Protein AF-A0A0F8Z5E2-F1 (afdb_monomer_lite)

Structure (mmCIF, N/CA/C/O backbone):
data_AF-A0A0F8Z5E2-F1
#
_entry.id   AF-A0A0F8Z5E2-F1
#
loop_
_atom_site.group_PDB
_atom_site.id
_atom_site.type_symbol
_atom_site.label_atom_id
_atom_site.label_alt_id
_atom_site.label_comp_id
_atom_site.label_asym_id
_atom_site.label_entity_id
_atom_site.label_seq_id
_atom_site.pdbx_PDB_ins_code
_atom_site.Cartn_x
_atom_site.Cartn_y
_atom_site.Cartn_z
_atom_site.occupancy
_atom_site.B_iso_or_equiv
_atom_site.auth_seq_id
_atom_site.auth_comp_id
_atom_site.auth_asym_id
_atom_site.auth_atom_id
_atom_site.pdbx_PDB_model_num
ATOM 1 N N . MET A 1 1 ? -19.586 -9.707 17.986 1.00 40.72 1 MET A N 1
ATOM 2 C CA . MET A 1 1 ? -18.462 -8.756 17.836 1.00 40.72 1 MET A CA 1
ATOM 3 C C . MET A 1 1 ? -18.334 -8.434 16.361 1.00 40.72 1 MET A C 1
ATOM 5 O O . MET A 1 1 ? -18.101 -9.342 15.578 1.00 40.72 1 MET A O 1
ATOM 9 N N . THR A 1 2 ? -18.582 -7.191 15.964 1.00 57.44 2 THR A N 1
ATOM 10 C CA . THR A 1 2 ? -18.528 -6.770 14.559 1.00 57.44 2 THR A CA 1
ATOM 11 C C . THR A 1 2 ? -17.072 -6.802 14.100 1.00 57.44 2 THR A C 1
ATOM 13 O O . THR A 1 2 ? -16.249 -6.037 14.606 1.00 57.44 2 THR A O 1
ATOM 16 N N . HIS A 1 3 ? -16.718 -7.723 13.204 1.00 64.62 3 HIS A N 1
ATOM 17 C CA . HIS A 1 3 ? -15.370 -7.757 12.647 1.00 64.62 3 HIS A CA 1
ATOM 18 C C . HIS A 1 3 ? -15.142 -6.483 11.835 1.00 64.62 3 HIS A C 1
ATOM 20 O O . HIS A 1 3 ? -15.957 -6.120 10.988 1.00 64.62 3 HIS A O 1
ATOM 26 N N . LYS A 1 4 ? -14.042 -5.773 12.116 1.00 78.06 4 LYS A N 1
ATOM 27 C CA . LYS A 1 4 ? -13.648 -4.636 11.284 1.00 78.06 4 LYS A CA 1
ATOM 28 C C . LYS A 1 4 ? -13.381 -5.148 9.859 1.00 78.06 4 LYS A C 1
ATOM 30 O O . LYS A 1 4 ? -12.757 -6.203 9.725 1.00 78.06 4 LYS A O 1
ATOM 35 N N . PRO A 1 5 ? -13.765 -4.394 8.814 1.00 82.38 5 PRO A N 1
ATOM 36 C CA . PRO A 1 5 ? -13.587 -4.803 7.415 1.00 82.38 5 PRO A CA 1
ATOM 37 C C . PRO A 1 5 ? -12.114 -4.851 6.972 1.00 82.38 5 PRO A C 1
ATOM 39 O O . PRO A 1 5 ? -11.809 -5.163 5.826 1.00 82.38 5 PRO A O 1
ATOM 42 N N . PHE A 1 6 ? -11.181 -4.522 7.865 1.00 87.38 6 PHE A N 1
ATOM 43 C CA . PHE A 1 6 ? -9.747 -4.574 7.632 1.00 87.38 6 PHE A CA 1
ATOM 44 C C . PHE A 1 6 ? -8.998 -4.879 8.931 1.00 87.38 6 PHE A C 1
ATOM 46 O O . PHE A 1 6 ? -9.458 -4.585 10.039 1.00 87.38 6 PHE A O 1
ATOM 53 N N . HIS A 1 7 ? -7.804 -5.444 8.789 1.00 90.12 7 HIS A N 1
ATOM 54 C CA . HIS A 1 7 ? -6.861 -5.671 9.873 1.00 90.12 7 HIS A CA 1
ATOM 55 C C . HIS A 1 7 ? -5.732 -4.637 9.819 1.00 90.12 7 HIS A C 1
ATOM 57 O O . HIS A 1 7 ? -5.092 -4.466 8.784 1.00 90.12 7 HIS A O 1
ATOM 63 N N . LEU A 1 8 ? -5.472 -3.958 10.939 1.00 91.62 8 LEU A N 1
ATOM 64 C CA . LEU A 1 8 ? -4.421 -2.949 11.058 1.00 91.62 8 LEU A CA 1
ATOM 65 C C . LEU A 1 8 ? -3.324 -3.434 12.010 1.00 91.62 8 LEU A C 1
ATOM 67 O O . LEU A 1 8 ? -3.620 -3.810 13.145 1.00 91.62 8 LEU A O 1
ATOM 71 N N . TYR A 1 9 ? -2.062 -3.357 11.592 1.00 91.44 9 TYR A N 1
ATOM 72 C CA . TYR A 1 9 ? -0.920 -3.742 12.424 1.00 91.44 9 TYR A CA 1
ATOM 73 C C . TYR A 1 9 ? 0.268 -2.796 12.240 1.00 91.44 9 TYR A C 1
ATOM 75 O O . TYR A 1 9 ? 0.381 -2.080 11.244 1.00 91.44 9 TYR A O 1
ATOM 83 N N . LYS A 1 10 ? 1.154 -2.754 13.238 1.00 92.50 10 LYS A N 1
ATOM 84 C CA . LYS A 1 10 ? 2.343 -1.895 13.221 1.00 92.50 10 LYS A CA 1
ATOM 85 C C . LYS A 1 10 ? 3.512 -2.633 12.590 1.00 92.50 10 LYS A C 1
ATOM 87 O O . LYS A 1 10 ? 3.757 -3.793 12.914 1.00 92.50 10 LYS A O 1
ATOM 92 N N . ARG A 1 11 ? 4.286 -1.928 11.769 1.00 88.75 11 ARG A N 1
ATOM 93 C CA . ARG A 1 11 ? 5.589 -2.391 11.292 1.00 88.75 11 ARG A CA 1
ATOM 94 C C . ARG A 1 11 ? 6.655 -1.367 11.657 1.00 88.75 11 ARG A C 1
ATOM 96 O O . ARG A 1 11 ? 6.490 -0.176 11.382 1.00 88.75 11 ARG A O 1
ATOM 103 N N . SER A 1 12 ? 7.739 -1.821 12.278 1.00 87.12 12 SER A N 1
ATOM 104 C CA . SER A 1 12 ? 8.938 -1.001 12.444 1.00 87.12 12 SER A CA 1
ATOM 105 C C . SER A 1 12 ? 9.566 -0.743 11.074 1.00 87.12 12 SER A C 1
ATOM 107 O O . SER A 1 12 ? 9.520 -1.589 10.180 1.00 87.12 12 SER A O 1
ATOM 109 N N . THR A 1 13 ? 10.111 0.453 10.880 1.00 83.75 13 THR A N 1
ATOM 110 C CA . THR A 1 13 ? 10.893 0.767 9.681 1.00 83.75 13 THR A CA 1
ATOM 111 C C . THR A 1 13 ? 12.387 0.652 9.973 1.00 83.75 13 THR A C 1
ATOM 113 O O . THR A 1 13 ? 12.797 0.556 11.127 1.00 83.75 13 THR A O 1
ATOM 116 N N . THR A 1 14 ? 13.212 0.692 8.928 1.00 81.12 14 THR A N 1
ATOM 117 C CA . THR A 1 14 ? 14.681 0.624 9.025 1.00 81.12 14 THR A CA 1
ATOM 118 C C . THR A 1 14 ? 15.267 1.778 9.850 1.00 81.12 14 THR A C 1
ATOM 120 O O . THR A 1 14 ? 16.348 1.662 10.418 1.00 81.12 14 THR A O 1
ATOM 123 N N . ARG A 1 15 ? 14.550 2.905 9.949 1.00 77.38 15 ARG A N 1
ATOM 124 C CA . ARG A 1 15 ? 14.923 4.045 10.797 1.00 77.38 15 ARG A CA 1
ATOM 125 C C . ARG A 1 15 ? 14.474 3.809 12.242 1.00 77.38 15 ARG A C 1
ATOM 127 O O . ARG A 1 15 ? 13.307 3.500 12.485 1.00 77.38 15 ARG A O 1
ATOM 134 N N . LYS A 1 16 ? 15.385 4.028 13.199 1.00 80.25 16 LYS A N 1
ATOM 135 C CA . LYS A 1 16 ? 15.105 3.920 14.642 1.00 80.25 16 LYS A CA 1
ATOM 136 C C . LYS A 1 16 ? 13.860 4.723 15.034 1.00 80.25 16 LYS A C 1
ATOM 138 O O . LYS A 1 16 ? 13.671 5.852 14.588 1.00 80.25 16 LYS A O 1
ATOM 143 N N . ASN A 1 17 ? 13.038 4.118 15.890 1.00 78.56 17 ASN A N 1
ATOM 144 C CA . ASN A 1 17 ? 11.839 4.700 16.501 1.00 78.56 17 ASN A CA 1
ATOM 145 C C . ASN A 1 17 ? 10.754 5.206 15.529 1.00 78.56 17 ASN A C 1
ATOM 147 O O . ASN A 1 17 ? 9.848 5.933 15.929 1.00 78.56 17 ASN A O 1
ATOM 151 N N . LYS A 1 18 ? 10.814 4.820 14.250 1.00 84.38 18 LYS A N 1
ATOM 152 C CA . LYS A 1 18 ? 9.768 5.134 13.281 1.00 84.38 18 LYS A CA 1
ATOM 153 C C . LYS A 1 18 ? 8.984 3.869 12.955 1.00 84.38 18 LYS A C 1
ATOM 155 O O . LYS A 1 18 ? 9.540 2.820 12.630 1.00 84.38 18 LYS A O 1
ATOM 160 N N . PHE A 1 19 ? 7.669 3.977 13.053 1.00 87.25 19 PHE A N 1
ATOM 161 C CA . PHE A 1 19 ? 6.742 2.903 12.742 1.00 87.25 19 PHE A CA 1
ATOM 162 C C . PHE A 1 19 ? 5.715 3.401 11.738 1.00 87.25 19 PHE A C 1
ATOM 164 O O . PHE A 1 19 ? 5.396 4.589 11.680 1.00 87.25 19 PHE A O 1
ATOM 171 N N . ILE A 1 20 ? 5.236 2.470 10.927 1.00 91.50 20 ILE A N 1
ATOM 172 C CA . ILE A 1 20 ? 4.207 2.717 9.929 1.00 91.50 20 ILE A CA 1
ATOM 173 C C . ILE A 1 20 ? 3.109 1.686 10.151 1.00 91.50 20 ILE A C 1
ATOM 175 O O . ILE A 1 20 ? 3.390 0.509 10.403 1.00 91.50 20 ILE A O 1
ATOM 179 N N . TYR A 1 21 ? 1.859 2.128 10.087 1.00 93.00 21 TYR A N 1
ATOM 180 C CA . TYR A 1 21 ? 0.721 1.225 10.109 1.00 93.00 21 TYR A CA 1
ATOM 181 C C . TYR A 1 21 ? 0.529 0.585 8.738 1.00 93.00 21 TYR A C 1
ATOM 183 O O . TYR A 1 21 ? 0.554 1.242 7.699 1.00 93.00 21 TYR A O 1
ATOM 191 N N . TYR A 1 22 ? 0.334 -0.722 8.752 1.00 92.62 22 TYR A N 1
ATOM 192 C CA . TYR A 1 22 ? -0.033 -1.503 7.587 1.00 92.62 22 TYR A CA 1
ATOM 193 C C . TYR A 1 22 ? -1.483 -1.941 7.734 1.00 92.62 22 TYR A C 1
ATOM 195 O O . TYR A 1 22 ? -1.957 -2.183 8.849 1.00 92.62 22 TYR A O 1
ATOM 203 N N . VAL A 1 23 ? -2.174 -2.040 6.604 1.00 91.62 23 VAL A N 1
ATOM 204 C CA . VAL A 1 23 ? -3.558 -2.501 6.532 1.00 91.62 23 VAL A CA 1
ATOM 205 C C . VAL A 1 23 ? -3.670 -3.704 5.604 1.00 91.62 23 VAL A C 1
ATOM 207 O O . VAL A 1 23 ? -3.075 -3.722 4.528 1.00 91.62 23 VAL A O 1
ATOM 210 N N . GLN A 1 24 ? -4.414 -4.715 6.039 1.00 89.31 24 GLN A N 1
ATOM 211 C CA . GLN A 1 24 ? -4.834 -5.862 5.238 1.00 89.31 24 GLN A CA 1
ATOM 212 C C . GLN A 1 24 ? -6.349 -5.814 5.089 1.00 89.31 24 GLN A C 1
ATOM 214 O O . GLN A 1 24 ? -7.069 -5.778 6.088 1.00 89.31 24 GLN A O 1
ATOM 219 N N . PHE A 1 25 ? -6.812 -5.794 3.846 1.00 88.25 25 PHE A N 1
ATOM 220 C CA . PHE A 1 25 ? -8.227 -5.906 3.514 1.00 88.25 25 PHE A CA 1
ATOM 221 C C . PHE A 1 25 ? -8.607 -7.377 3.337 1.00 88.25 25 PHE A C 1
ATOM 223 O O . PHE A 1 25 ? -7.731 -8.227 3.166 1.00 88.25 25 PHE A O 1
ATOM 230 N N . TYR A 1 26 ? -9.903 -7.656 3.385 1.00 85.12 26 TYR A N 1
ATOM 231 C CA . TYR A 1 26 ? -10.460 -8.958 3.036 1.00 85.12 26 TYR A CA 1
ATOM 232 C C . TYR A 1 26 ? -11.080 -8.874 1.638 1.00 85.12 26 TYR A C 1
ATOM 234 O O . TYR A 1 26 ? -11.580 -7.809 1.268 1.00 85.12 26 TYR A O 1
ATOM 242 N N . ASP A 1 27 ? -11.004 -9.952 0.862 1.00 79.38 27 ASP A N 1
ATOM 243 C CA . ASP A 1 27 ? -11.790 -10.085 -0.366 1.00 79.38 27 ASP A CA 1
ATOM 244 C C . ASP A 1 27 ? -13.225 -10.564 -0.064 1.00 79.38 27 ASP A C 1
ATOM 246 O O . ASP A 1 27 ? -13.612 -10.741 1.096 1.00 79.38 27 ASP A O 1
ATOM 250 N N . GLU A 1 28 ? -14.014 -10.745 -1.121 1.00 78.31 28 GLU A N 1
ATOM 251 C CA . GLU A 1 28 ? -15.397 -11.233 -1.049 1.00 78.31 28 GLU A CA 1
ATOM 252 C C . GLU A 1 28 ? -15.492 -12.690 -0.559 1.00 78.31 28 GLU A C 1
ATOM 254 O O . GLU A 1 28 ? -16.463 -13.051 0.104 1.00 78.31 28 GLU A O 1
ATOM 259 N N . ASP A 1 29 ? -14.454 -13.493 -0.801 1.00 77.00 29 ASP A N 1
ATOM 260 C CA . ASP A 1 29 ? -14.303 -14.878 -0.340 1.00 77.00 29 ASP A CA 1
ATOM 261 C C . ASP A 1 29 ? -13.787 -14.966 1.117 1.00 77.00 29 ASP A C 1
ATOM 263 O O . ASP A 1 29 ? -13.621 -16.054 1.673 1.00 77.00 29 ASP A O 1
ATOM 267 N N . GLY A 1 30 ? -13.528 -13.822 1.764 1.00 73.88 30 GLY A N 1
ATOM 268 C CA . GLY A 1 30 ? -13.016 -13.725 3.131 1.00 73.88 30 GLY A CA 1
ATOM 269 C C . GLY A 1 30 ? -11.502 -13.930 3.260 1.00 73.88 30 GLY A C 1
ATOM 270 O O . GLY A 1 30 ? -10.981 -13.989 4.381 1.00 73.88 30 GLY A O 1
ATOM 271 N N . ASN A 1 31 ? -10.767 -14.005 2.149 1.00 80.62 31 ASN A N 1
ATOM 272 C CA . ASN A 1 31 ? -9.316 -14.155 2.168 1.00 80.62 31 ASN A CA 1
ATOM 273 C C . ASN A 1 31 ? -8.624 -12.822 2.463 1.00 80.62 31 ASN A C 1
ATOM 275 O O . ASN A 1 31 ? -9.063 -11.750 2.050 1.00 80.62 31 ASN A O 1
ATOM 279 N N . ARG A 1 32 ? -7.490 -12.875 3.172 1.00 82.38 32 ARG A N 1
ATOM 280 C CA . ARG A 1 32 ? -6.678 -11.681 3.451 1.00 82.38 32 ARG A CA 1
ATOM 281 C C . ARG A 1 32 ? -5.869 -11.286 2.222 1.00 82.38 32 ARG A C 1
ATOM 283 O O . ARG A 1 32 ? -5.046 -12.059 1.737 1.00 82.38 32 ARG A O 1
ATOM 290 N N . LEU A 1 33 ? -6.037 -10.046 1.784 1.00 83.19 33 LEU A N 1
ATOM 291 C CA . LEU A 1 33 ? -5.257 -9.459 0.703 1.00 83.19 33 LEU A CA 1
ATOM 292 C C . LEU A 1 33 ? -3.872 -9.007 1.175 1.00 83.19 33 LEU A C 1
ATOM 294 O O . LEU A 1 33 ? -3.575 -8.910 2.370 1.00 83.19 33 LEU A O 1
ATOM 298 N N . THR A 1 34 ? -3.002 -8.706 0.207 1.00 83.38 34 THR A N 1
ATOM 299 C CA . THR A 1 34 ? -1.647 -8.223 0.481 1.00 83.38 34 THR A CA 1
ATOM 300 C C . THR A 1 34 ? -1.683 -6.950 1.323 1.00 83.38 34 THR A C 1
ATOM 302 O O . THR A 1 34 ? -2.397 -5.993 1.024 1.00 83.38 34 THR A O 1
ATOM 305 N N . ALA A 1 35 ? -0.869 -6.925 2.377 1.00 87.12 35 ALA A N 1
ATOM 306 C CA . ALA A 1 35 ? -0.792 -5.775 3.259 1.00 87.12 35 ALA A CA 1
ATOM 307 C C . ALA A 1 35 ? -0.253 -4.539 2.528 1.00 87.12 35 ALA A C 1
ATOM 309 O O . ALA A 1 35 ? 0.818 -4.592 1.918 1.00 87.12 35 ALA A O 1
ATOM 310 N N . ARG A 1 36 ? -0.938 -3.401 2.662 1.00 86.25 36 ARG A N 1
ATOM 311 C CA . ARG A 1 36 ? -0.459 -2.109 2.160 1.00 86.25 36 ARG A CA 1
ATOM 312 C C . ARG A 1 36 ? 0.029 -1.217 3.287 1.00 86.25 36 ARG A C 1
ATOM 314 O O . ARG A 1 36 ? -0.555 -1.160 4.367 1.00 86.25 36 ARG A O 1
ATOM 321 N N . SER A 1 37 ? 1.112 -0.499 3.007 1.00 88.19 37 SER A N 1
ATOM 322 C CA . SER A 1 37 ? 1.607 0.570 3.869 1.00 88.19 37 SER A CA 1
ATOM 323 C C . SER A 1 37 ? 0.662 1.763 3.767 1.00 88.19 37 SER A C 1
ATOM 325 O O . SER A 1 37 ? 0.475 2.296 2.675 1.00 88.19 37 SER A O 1
ATOM 327 N N . THR A 1 38 ? 0.100 2.213 4.889 1.00 89.12 38 THR A N 1
ATOM 328 C CA . THR A 1 38 ? -0.709 3.444 4.909 1.00 89.12 38 THR A CA 1
ATOM 329 C C . THR A 1 38 ? 0.168 4.699 4.902 1.00 89.12 38 THR A C 1
ATOM 331 O O . THR A 1 38 ? -0.321 5.801 4.676 1.00 89.12 38 THR A O 1
ATOM 334 N N . GLY A 1 39 ? 1.467 4.553 5.196 1.00 87.56 39 GLY A N 1
ATOM 335 C CA . GLY A 1 39 ? 2.387 5.672 5.412 1.00 87.56 39 GLY A CA 1
ATOM 336 C C . GLY A 1 39 ? 2.136 6.440 6.716 1.00 87.56 39 GLY A C 1
ATOM 337 O O . GLY A 1 39 ? 2.905 7.341 7.042 1.00 87.56 39 GLY A O 1
ATOM 338 N N . GLN A 1 40 ? 1.107 6.068 7.484 1.00 91.25 40 GLN A N 1
ATOM 339 C CA . GLN A 1 40 ? 0.698 6.776 8.692 1.00 91.25 40 GLN A CA 1
ATOM 340 C C . GLN A 1 40 ? 1.386 6.219 9.939 1.00 91.25 40 GLN A C 1
ATOM 342 O O . GLN A 1 40 ? 1.630 5.016 10.058 1.00 91.25 40 GLN A O 1
ATOM 347 N N . ASN A 1 41 ? 1.657 7.105 10.897 1.00 90.56 41 ASN A N 1
ATOM 348 C CA . ASN A 1 41 ? 2.242 6.800 12.209 1.00 90.56 41 ASN A CA 1
ATOM 349 C C . ASN A 1 41 ? 1.206 6.819 13.349 1.00 90.56 41 ASN A C 1
ATOM 351 O O . ASN A 1 41 ? 1.546 6.533 14.491 1.00 90.56 41 ASN A O 1
ATOM 355 N N . SER A 1 42 ? -0.055 7.146 13.068 1.00 90.25 42 SER A N 1
ATOM 356 C CA . SER A 1 42 ? -1.146 7.150 14.045 1.00 90.25 42 SER A CA 1
ATOM 357 C C . SER A 1 42 ? -2.201 6.123 13.658 1.00 90.25 42 SER A C 1
ATOM 359 O O . SER A 1 42 ? -2.520 5.963 12.480 1.00 90.25 42 SER A O 1
ATOM 361 N N . LYS A 1 43 ? -2.758 5.430 14.660 1.00 89.31 43 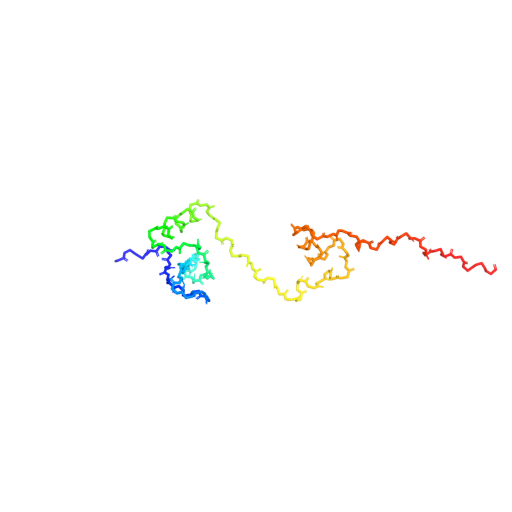LYS A N 1
ATOM 362 C CA . LYS A 1 43 ? -3.792 4.411 14.445 1.00 89.31 43 LYS A CA 1
ATOM 363 C C . LYS A 1 43 ? -5.047 5.033 13.835 1.00 89.31 43 LYS A C 1
ATOM 365 O O . LYS A 1 43 ? -5.567 4.497 12.869 1.00 89.31 43 LYS A O 1
ATOM 370 N N . ALA A 1 44 ? -5.490 6.174 14.367 1.00 91.75 44 ALA A N 1
ATOM 371 C CA . ALA A 1 44 ? -6.687 6.864 13.890 1.00 91.75 44 ALA A CA 1
ATOM 372 C C . ALA A 1 44 ? -6.531 7.320 12.432 1.00 91.75 44 ALA A C 1
ATOM 374 O O . ALA A 1 44 ? -7.388 7.034 11.606 1.00 91.75 44 ALA A O 1
ATOM 375 N N . ALA A 1 45 ? -5.388 7.928 12.093 1.00 91.38 45 ALA A N 1
ATOM 376 C CA . ALA A 1 45 ? -5.093 8.344 10.721 1.00 91.38 45 ALA A CA 1
ATOM 377 C C . ALA A 1 45 ? -5.073 7.152 9.746 1.00 91.38 45 ALA A C 1
ATOM 379 O O . ALA A 1 45 ? -5.574 7.246 8.629 1.00 91.38 45 ALA A O 1
ATOM 380 N N . ALA A 1 46 ? -4.525 6.013 10.178 1.00 91.56 46 ALA A N 1
ATOM 381 C CA . ALA A 1 46 ? -4.504 4.798 9.376 1.00 91.56 46 ALA A CA 1
ATOM 382 C C . ALA A 1 46 ? -5.900 4.165 9.209 1.00 91.56 46 ALA A C 1
ATOM 384 O O . ALA A 1 46 ? -6.187 3.612 8.150 1.00 91.56 46 ALA A O 1
ATOM 385 N N . GLU A 1 47 ? -6.770 4.259 10.221 1.00 92.19 47 GLU A N 1
ATOM 386 C CA . GLU A 1 47 ? -8.168 3.822 10.123 1.00 92.19 47 GLU A CA 1
ATOM 387 C C . GLU A 1 47 ? -8.956 4.697 9.138 1.00 92.19 47 GLU A C 1
ATOM 389 O O . GLU A 1 47 ? -9.610 4.151 8.252 1.00 92.19 47 GLU A O 1
ATOM 394 N N . THR A 1 48 ? -8.839 6.028 9.215 1.00 92.75 48 THR A N 1
ATOM 395 C CA . THR A 1 48 ? -9.473 6.946 8.251 1.00 92.75 48 THR A CA 1
ATOM 396 C C . THR A 1 48 ? -9.026 6.646 6.823 1.00 92.75 48 THR A C 1
ATOM 398 O O . THR A 1 48 ? -9.863 6.488 5.937 1.00 92.75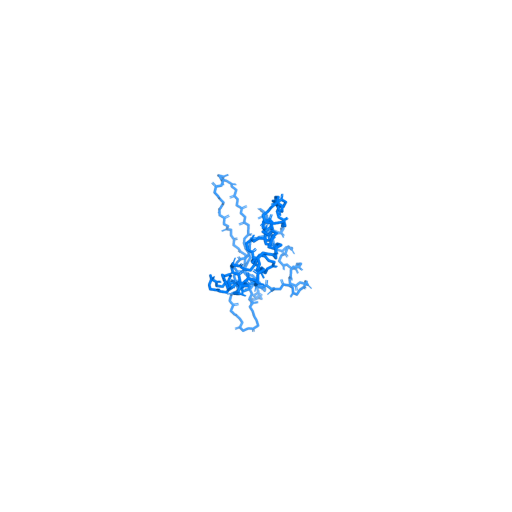 48 THR A O 1
ATOM 401 N N . TRP A 1 49 ? -7.718 6.464 6.616 1.00 92.12 49 TRP A N 1
ATOM 402 C CA . TRP A 1 49 ? -7.167 6.085 5.316 1.00 92.12 49 TRP A CA 1
ATOM 403 C C . TRP A 1 49 ? -7.776 4.777 4.792 1.00 92.12 49 TRP A C 1
ATOM 405 O O . TRP A 1 49 ? -8.142 4.687 3.624 1.00 92.12 49 TRP A O 1
ATOM 415 N N . ALA A 1 50 ? -7.925 3.763 5.650 1.00 89.75 50 ALA A N 1
ATOM 416 C CA . ALA A 1 50 ? -8.513 2.486 5.254 1.00 89.75 50 ALA A CA 1
ATOM 417 C C . ALA A 1 50 ? -9.982 2.633 4.823 1.00 89.75 50 A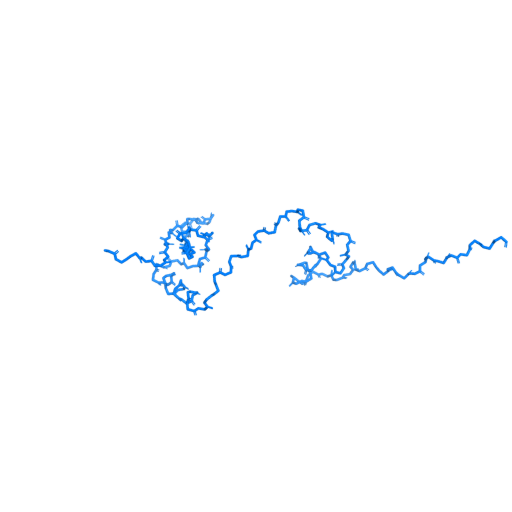LA A C 1
ATOM 419 O O . ALA A 1 50 ? -10.373 2.074 3.799 1.00 89.75 50 ALA A O 1
ATOM 420 N N . TYR A 1 51 ? -10.778 3.425 5.547 1.00 90.31 51 TYR A N 1
ATOM 421 C CA . TYR A 1 51 ? -12.163 3.709 5.165 1.00 90.31 51 TYR A CA 1
ATOM 422 C C . TYR A 1 51 ? -12.269 4.492 3.855 1.00 90.31 51 TYR A C 1
ATOM 424 O O . TYR A 1 51 ? -13.140 4.197 3.039 1.00 90.31 51 TYR A O 1
ATOM 432 N N . GLU A 1 52 ? -11.379 5.455 3.616 1.00 90.44 52 GLU A N 1
ATOM 433 C CA . GLU A 1 52 ? -11.331 6.177 2.342 1.00 90.44 52 GLU A CA 1
ATOM 434 C C . GLU A 1 52 ? -11.050 5.240 1.166 1.00 90.44 52 GLU A C 1
ATOM 436 O O . GLU A 1 52 ? -11.667 5.389 0.112 1.00 90.44 52 GLU A O 1
ATOM 441 N N . GLN A 1 53 ? -10.159 4.258 1.338 1.00 86.94 53 GLN A N 1
ATOM 442 C CA . GLN A 1 53 ? -9.880 3.275 0.288 1.00 86.94 53 GLN A CA 1
ATOM 443 C C . GLN A 1 53 ? -11.050 2.324 0.049 1.00 86.94 53 GLN A C 1
ATOM 445 O O . GLN A 1 53 ? -11.378 2.054 -1.106 1.00 86.94 53 GLN A O 1
ATOM 450 N N . LEU A 1 54 ? -11.728 1.882 1.114 1.00 86.12 54 LEU A N 1
ATOM 451 C CA . LEU A 1 54 ? -12.957 1.094 0.989 1.00 86.12 54 LEU A CA 1
ATOM 452 C C . LEU A 1 54 ? -14.046 1.876 0.245 1.00 86.12 54 LEU A C 1
ATOM 454 O O . LEU A 1 54 ? -14.674 1.335 -0.659 1.00 86.12 54 LEU A O 1
ATOM 458 N N . LYS A 1 55 ? -14.224 3.167 0.557 1.00 86.81 55 LYS A N 1
ATOM 459 C CA . LYS A 1 55 ? -15.196 4.037 -0.125 1.00 86.81 55 LYS A CA 1
ATOM 460 C C . LYS A 1 55 ? -14.865 4.242 -1.604 1.00 86.81 55 LYS A C 1
ATOM 462 O O . LYS A 1 55 ? -15.771 4.368 -2.419 1.00 86.81 55 LYS A O 1
ATOM 467 N N . LYS A 1 56 ? -13.578 4.292 -1.953 1.00 84.38 56 LYS A N 1
ATOM 468 C CA . LYS A 1 56 ? -13.120 4.432 -3.342 1.00 84.38 56 LYS A CA 1
ATOM 469 C C . LYS A 1 56 ? -13.311 3.154 -4.166 1.00 84.38 56 LYS A C 1
ATOM 471 O O . LYS A 1 56 ? -13.199 3.229 -5.383 1.00 84.38 56 LYS A O 1
ATOM 476 N N . GLY A 1 57 ? -13.550 1.997 -3.541 1.00 73.94 57 GLY A N 1
ATOM 477 C CA . GLY A 1 57 ? -13.658 0.709 -4.239 1.00 73.94 57 GLY A CA 1
ATOM 478 C C . GLY A 1 57 ? -12.348 0.242 -4.889 1.00 73.94 57 GLY A C 1
ATOM 479 O O . GLY A 1 57 ? -12.321 -0.768 -5.585 1.00 73.94 57 GLY A O 1
ATOM 480 N N . VAL A 1 58 ? -11.236 0.951 -4.662 1.00 61.31 58 VAL A N 1
ATOM 481 C CA . VAL A 1 58 ? -9.923 0.610 -5.217 1.00 61.31 58 VAL A CA 1
ATOM 482 C C . VAL A 1 58 ? -9.231 -0.346 -4.252 1.00 61.31 58 VAL A C 1
ATOM 484 O O . VAL A 1 58 ? -8.274 0.000 -3.564 1.00 61.31 58 VAL A O 1
ATOM 487 N N . ILE A 1 59 ? -9.710 -1.586 -4.224 1.00 62.03 59 ILE A N 1
ATOM 488 C CA . ILE A 1 59 ? -8.943 -2.724 -3.706 1.00 62.03 59 ILE A CA 1
ATOM 489 C C . ILE A 1 59 ? -8.262 -3.413 -4.897 1.00 62.03 59 ILE A C 1
ATOM 491 O O . ILE A 1 59 ? -8.265 -4.631 -5.051 1.00 62.03 59 ILE A O 1
ATOM 495 N N . VAL A 1 60 ? -7.686 -2.619 -5.805 1.00 56.84 60 VAL A N 1
ATOM 496 C CA . VAL A 1 60 ? -6.888 -3.165 -6.901 1.00 56.84 60 VAL A CA 1
ATOM 497 C C . VAL A 1 60 ? -5.544 -3.555 -6.303 1.00 56.84 60 VAL A C 1
ATOM 499 O O . VAL A 1 60 ? -4.603 -2.763 -6.235 1.00 56.84 60 VAL A O 1
ATOM 502 N N . THR A 1 61 ? -5.467 -4.784 -5.798 1.00 56.03 61 THR A N 1
ATOM 503 C CA . THR A 1 61 ? -4.174 -5.436 -5.613 1.00 56.03 61 TH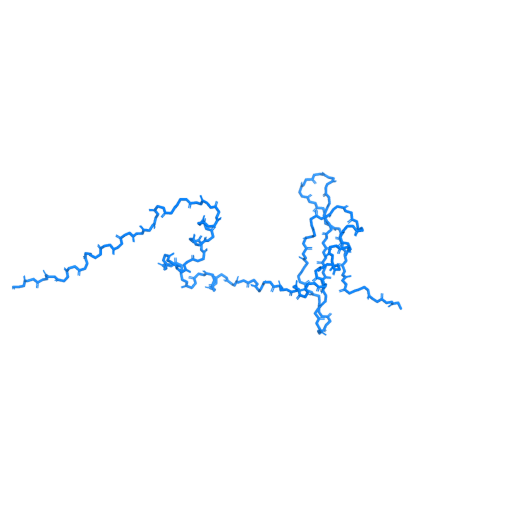R A CA 1
ATOM 504 C C . THR A 1 61 ? -3.613 -5.619 -7.018 1.00 56.03 61 THR A C 1
ATOM 506 O O . THR A 1 61 ? -4.078 -6.488 -7.755 1.00 56.03 61 THR A O 1
ATOM 509 N N . GLU A 1 62 ? -2.680 -4.756 -7.434 1.00 59.16 62 GLU A N 1
ATOM 510 C CA . GLU A 1 62 ? -1.919 -4.997 -8.660 1.00 59.16 62 GLU A CA 1
ATOM 511 C C . GLU A 1 62 ? -1.346 -6.407 -8.558 1.00 59.16 62 GLU A C 1
ATOM 513 O O . GLU A 1 62 ? -0.576 -6.718 -7.645 1.00 59.16 62 GLU A O 1
ATOM 518 N N . LYS A 1 63 ? -1.791 -7.292 -9.455 1.00 59.84 63 LYS A N 1
ATOM 519 C CA . LYS A 1 63 ? -1.237 -8.638 -9.547 1.00 59.84 63 LYS A CA 1
ATOM 520 C C . LYS A 1 63 ? 0.258 -8.463 -9.776 1.00 59.84 63 LYS A C 1
ATOM 522 O O . LYS A 1 63 ? 0.642 -7.813 -10.748 1.00 59.84 63 LYS A O 1
ATOM 527 N N . ASN A 1 64 ? 1.079 -9.021 -8.886 1.00 65.69 64 ASN A N 1
ATOM 528 C CA . ASN A 1 64 ? 2.523 -9.060 -9.081 1.00 65.69 64 ASN A CA 1
ATOM 529 C C . ASN A 1 64 ? 2.783 -9.629 -10.479 1.00 65.69 64 ASN A C 1
ATOM 531 O O . ASN A 1 64 ? 2.465 -10.791 -10.746 1.00 65.69 64 ASN A O 1
ATOM 535 N N . ILE A 1 65 ? 3.297 -8.801 -11.388 1.00 82.31 65 ILE A N 1
ATOM 536 C CA . ILE A 1 65 ? 3.716 -9.288 -12.696 1.00 82.31 65 ILE A CA 1
ATOM 537 C C . ILE A 1 65 ? 4.855 -10.278 -12.463 1.00 82.31 65 ILE A C 1
ATOM 539 O O . ILE A 1 65 ? 5.770 -10.026 -11.677 1.00 82.31 65 ILE A O 1
ATOM 543 N N . THR A 1 66 ? 4.778 -11.443 -13.096 1.00 87.19 66 THR A N 1
ATOM 544 C CA . THR A 1 66 ? 5.879 -12.404 -13.037 1.00 87.19 66 THR A CA 1
ATOM 545 C C . THR A 1 66 ? 7.065 -11.854 -13.822 1.00 87.19 66 THR A C 1
ATOM 547 O O . THR A 1 66 ? 6.889 -11.051 -14.741 1.00 87.19 66 THR A O 1
ATOM 550 N N . PHE A 1 67 ? 8.278 -12.309 -13.499 1.00 86.81 67 PHE A N 1
ATOM 551 C CA . PHE A 1 67 ? 9.465 -11.928 -14.269 1.00 86.81 67 PHE A CA 1
ATOM 552 C C . PHE A 1 67 ? 9.309 -12.271 -15.758 1.00 86.81 67 PHE A C 1
ATOM 554 O O . PHE A 1 67 ? 9.647 -11.453 -16.605 1.00 86.81 67 PHE A O 1
ATOM 561 N N . GLY A 1 68 ? 8.704 -13.426 -16.066 1.00 90.06 68 GLY A N 1
ATOM 562 C CA . GLY A 1 68 ? 8.385 -13.818 -17.440 1.00 90.06 68 GLY A CA 1
ATOM 563 C C . GLY A 1 68 ? 7.522 -12.775 -18.148 1.00 90.06 68 GLY A C 1
ATOM 564 O O . GLY A 1 68 ? 7.929 -12.254 -19.178 1.00 90.06 68 GLY A O 1
ATOM 565 N N . LYS A 1 69 ? 6.396 -12.380 -17.538 1.00 88.19 69 LYS A N 1
ATOM 566 C CA . LYS A 1 69 ? 5.492 -11.376 -18.116 1.00 88.19 69 LYS A CA 1
ATOM 567 C C . LYS A 1 69 ? 6.129 -9.990 -18.226 1.00 88.19 69 LYS A C 1
ATOM 569 O O . LYS A 1 69 ? 5.867 -9.245 -19.162 1.00 88.19 69 LYS A O 1
ATOM 574 N N . TYR A 1 70 ? 6.978 -9.634 -17.267 1.00 87.88 70 TYR A N 1
ATOM 575 C CA . TYR A 1 70 ? 7.741 -8.390 -17.302 1.00 87.88 70 TYR A CA 1
ATOM 576 C C . TYR A 1 70 ? 8.762 -8.363 -18.455 1.00 87.88 70 TYR A C 1
ATOM 578 O O . TYR A 1 70 ? 8.969 -7.311 -19.060 1.00 87.88 70 TYR A O 1
ATOM 586 N N . ALA A 1 71 ? 9.371 -9.510 -18.773 1.00 90.75 71 ALA A N 1
ATOM 587 C CA . ALA A 1 71 ? 10.420 -9.649 -19.780 1.00 90.75 71 ALA A CA 1
ATOM 588 C C . ALA A 1 71 ? 9.916 -10.001 -21.195 1.00 90.75 71 ALA A C 1
ATOM 590 O O . ALA A 1 71 ? 10.727 -10.007 -22.117 1.00 90.75 71 ALA A O 1
ATOM 591 N N . GLU A 1 72 ? 8.614 -10.248 -21.396 1.00 91.19 72 GLU A N 1
ATOM 592 C CA . GLU A 1 72 ? 8.027 -10.619 -22.702 1.00 91.19 72 GLU A CA 1
ATOM 593 C C . GLU A 1 72 ? 8.486 -9.703 -23.850 1.00 91.19 72 GLU A C 1
ATOM 595 O O . GLU A 1 72 ? 8.890 -10.182 -24.903 1.00 91.19 72 GLU A O 1
ATOM 600 N N . ASN A 1 73 ? 8.500 -8.387 -23.620 1.00 90.94 73 ASN A N 1
ATOM 601 C CA . ASN A 1 73 ? 8.863 -7.382 -24.624 1.00 90.94 73 ASN A CA 1
ATOM 602 C C . ASN A 1 73 ? 10.196 -6.692 -24.306 1.00 90.94 73 ASN A C 1
ATOM 604 O O . ASN A 1 73 ? 10.368 -5.508 -24.595 1.00 90.94 73 ASN A O 1
ATOM 608 N N . TRP A 1 74 ? 11.132 -7.399 -23.661 1.00 87.00 74 TRP A N 1
ATOM 609 C CA . TRP A 1 74 ? 12.387 -6.810 -23.178 1.00 87.00 74 TRP A CA 1
ATOM 610 C C . TRP A 1 74 ? 13.190 -6.110 -24.284 1.00 87.00 74 TRP A C 1
ATOM 612 O O . TRP A 1 74 ? 13.743 -5.033 -24.062 1.00 87.00 74 TRP A O 1
ATOM 622 N N . TRP A 1 75 ? 13.204 -6.704 -25.479 1.00 84.00 75 TRP A N 1
ATOM 623 C CA . TRP A 1 75 ? 13.951 -6.221 -26.644 1.00 84.00 75 TRP A CA 1
ATOM 624 C C . TRP A 1 75 ? 13.168 -5.229 -27.517 1.00 84.00 75 TRP A C 1
ATOM 626 O O . TRP A 1 75 ? 13.738 -4.630 -28.426 1.00 84.00 75 TRP A O 1
ATOM 636 N N . GLU A 1 76 ? 11.877 -5.016 -27.249 1.00 84.38 76 GLU A N 1
ATOM 637 C CA . GLU A 1 76 ? 11.064 -4.041 -27.975 1.00 84.38 76 GLU A CA 1
ATOM 638 C C . GLU A 1 76 ? 11.116 -2.684 -27.274 1.00 84.38 76 GLU A C 1
ATOM 640 O O . GLU A 1 76 ? 10.436 -2.461 -26.273 1.00 84.38 76 GLU A O 1
ATOM 645 N N . TRP A 1 77 ? 11.885 -1.742 -27.819 1.00 74.88 77 TRP A N 1
ATOM 646 C CA . TRP A 1 77 ? 12.158 -0.452 -27.173 1.00 74.88 77 TRP A CA 1
ATOM 647 C C . TRP A 1 77 ? 10.901 0.289 -26.683 1.00 74.88 77 TRP A C 1
ATOM 649 O O . TRP A 1 77 ? 10.838 0.739 -25.540 1.00 74.88 77 TRP A O 1
ATOM 659 N N . ASN A 1 78 ? 9.866 0.348 -27.526 1.00 81.31 78 ASN A N 1
ATOM 660 C CA . ASN A 1 78 ? 8.620 1.065 -27.239 1.00 81.31 78 ASN A CA 1
ATOM 661 C C . ASN A 1 78 ? 7.636 0.280 -26.354 1.00 81.31 78 ASN A C 1
ATOM 663 O O . ASN A 1 78 ? 6.666 0.857 -25.867 1.00 81.31 78 ASN A O 1
ATOM 667 N N . LYS A 1 79 ? 7.852 -1.028 -26.157 1.00 83.31 79 LYS A N 1
ATOM 668 C CA . LYS A 1 79 ? 6.964 -1.899 -25.364 1.00 83.31 79 LYS A CA 1
ATOM 669 C C . LYS A 1 79 ? 7.622 -2.445 -24.093 1.00 83.31 79 LYS A C 1
ATOM 671 O O . LYS A 1 79 ? 6.942 -3.037 -23.253 1.00 83.31 79 LYS A O 1
ATOM 676 N N . CYS A 1 80 ? 8.923 -2.228 -23.927 1.00 87.62 80 CYS A N 1
ATOM 677 C CA . CYS A 1 80 ? 9.686 -2.668 -22.773 1.00 87.62 80 CYS A CA 1
ATOM 678 C C . CYS A 1 80 ? 9.282 -1.888 -21.511 1.00 87.62 80 CYS A C 1
ATOM 680 O O . CYS A 1 80 ? 9.422 -0.664 -21.427 1.00 87.62 80 CYS A O 1
ATOM 682 N N . GLN A 1 81 ? 8.827 -2.616 -20.486 1.00 87.38 81 GLN A N 1
ATOM 683 C CA . GLN A 1 81 ? 8.396 -2.034 -19.208 1.00 87.38 81 GLN A CA 1
ATOM 684 C C . GLN A 1 81 ? 9.530 -1.286 -18.487 1.00 87.38 81 GLN A C 1
ATOM 686 O O . GLN A 1 81 ? 9.284 -0.276 -17.828 1.00 87.38 81 GLN A O 1
ATOM 691 N N . TYR A 1 82 ? 10.780 -1.738 -18.641 1.00 86.75 82 TYR A N 1
ATOM 692 C CA . TYR A 1 82 ? 11.945 -1.065 -18.061 1.00 86.75 82 TYR A CA 1
ATOM 693 C C . TYR A 1 82 ? 12.140 0.341 -18.640 1.00 86.75 82 TYR A C 1
ATOM 695 O O . TYR A 1 82 ? 12.292 1.303 -17.882 1.00 86.75 82 TYR A O 1
ATOM 703 N N . VAL A 1 83 ? 12.115 0.460 -19.973 1.00 86.94 83 VAL A N 1
ATOM 704 C CA . VAL A 1 83 ? 12.289 1.737 -20.680 1.00 86.94 83 VAL A CA 1
ATOM 705 C C . VAL A 1 83 ? 11.163 2.690 -20.300 1.00 86.94 83 VAL A C 1
ATOM 707 O O . VAL A 1 83 ? 11.439 3.816 -19.888 1.00 86.94 83 VAL A O 1
ATOM 710 N N . LYS A 1 84 ? 9.913 2.206 -20.313 1.00 86.31 84 LYS A N 1
ATOM 711 C CA . LYS A 1 84 ? 8.741 2.970 -19.867 1.00 86.31 84 LYS A CA 1
ATOM 712 C C . LYS A 1 84 ? 8.940 3.554 -18.464 1.00 86.31 84 LYS A C 1
ATOM 714 O O . LYS A 1 84 ? 8.870 4.766 -18.287 1.00 86.31 84 LYS A O 1
ATOM 719 N N . GLY A 1 85 ? 9.270 2.716 -17.479 1.00 86.00 85 GLY A N 1
ATOM 720 C CA . GLY A 1 85 ? 9.463 3.177 -16.103 1.00 86.00 85 GLY A CA 1
ATOM 721 C C . GLY A 1 85 ? 10.673 4.104 -15.928 1.00 86.00 85 GLY A C 1
ATOM 722 O O . GLY A 1 85 ? 10.684 4.945 -15.032 1.00 86.00 85 GLY A O 1
ATOM 723 N N . LYS A 1 86 ? 11.716 3.967 -16.757 1.00 85.31 86 LYS A N 1
ATOM 724 C CA . LYS A 1 86 ? 12.877 4.868 -16.741 1.00 85.31 86 LYS A CA 1
ATOM 725 C C . LYS A 1 86 ? 12.514 6.263 -17.260 1.00 85.31 86 LYS A C 1
ATOM 727 O O . LYS A 1 86 ? 12.921 7.238 -16.634 1.00 85.31 86 LYS A O 1
ATOM 732 N N . LEU A 1 87 ? 11.712 6.346 -18.323 1.00 84.31 87 LEU A N 1
ATOM 733 C CA . LEU A 1 87 ? 11.198 7.607 -18.873 1.00 84.31 87 LEU A CA 1
ATOM 734 C C . LEU A 1 87 ? 10.270 8.324 -17.884 1.00 84.31 87 LEU A C 1
ATOM 736 O O . LEU A 1 87 ? 10.435 9.514 -17.642 1.00 84.31 87 LEU A O 1
ATOM 740 N N . GLU A 1 88 ? 9.349 7.597 -17.243 1.00 86.06 88 GLU A N 1
ATOM 741 C CA . GLU A 1 88 ? 8.432 8.157 -16.233 1.00 86.06 88 GLU A CA 1
ATOM 742 C C . GLU A 1 88 ? 9.167 8.770 -15.028 1.00 86.06 88 GLU A C 1
ATOM 744 O O . GLU A 1 88 ? 8.671 9.701 -14.398 1.00 86.06 88 GLU A O 1
ATOM 749 N N . ARG A 1 89 ? 10.370 8.273 -14.714 1.00 83.75 89 ARG A N 1
ATOM 750 C CA . ARG A 1 89 ? 11.236 8.808 -13.650 1.00 83.75 89 ARG A CA 1
ATOM 751 C C . ARG A 1 89 ? 12.145 9.955 -14.111 1.00 83.75 89 ARG A C 1
ATOM 753 O O . ARG A 1 89 ? 13.008 10.369 -13.342 1.00 83.75 89 ARG A O 1
ATOM 760 N N . GLY A 1 90 ? 11.973 10.449 -15.338 1.00 82.25 90 GLY A N 1
ATOM 761 C CA . GLY A 1 90 ? 12.775 11.535 -15.904 1.00 82.25 90 GLY A CA 1
ATOM 762 C C . GLY A 1 90 ? 14.171 11.110 -16.363 1.00 82.25 90 GLY A C 1
ATOM 763 O O . GLY A 1 90 ? 15.070 11.940 -16.416 1.00 82.25 90 GLY A O 1
ATOM 764 N N . GLY A 1 91 ? 14.388 9.822 -16.652 1.00 74.56 91 GLY A N 1
ATOM 765 C CA . GLY A 1 91 ? 15.631 9.372 -17.275 1.00 74.56 91 GLY A CA 1
ATOM 766 C C . GLY A 1 91 ? 15.695 9.781 -18.748 1.00 74.56 91 GLY A C 1
ATOM 767 O O . GLY A 1 91 ? 14.704 9.635 -19.460 1.00 74.56 91 GLY A O 1
ATOM 768 N N . ASP A 1 92 ? 16.863 10.242 -19.202 1.00 64.50 92 ASP A N 1
ATOM 769 C CA . ASP A 1 92 ? 17.073 10.700 -20.579 1.00 64.50 92 ASP A CA 1
ATOM 770 C C . ASP A 1 92 ? 16.676 9.649 -21.629 1.00 64.50 92 ASP A C 1
ATOM 772 O O . ASP A 1 92 ? 17.128 8.498 -21.615 1.00 64.50 92 ASP A O 1
ATOM 776 N N . SER A 1 93 ? 15.861 10.087 -22.588 1.00 55.75 93 SER A N 1
ATOM 777 C CA . SER A 1 93 ? 15.295 9.326 -23.711 1.00 55.75 93 SER A CA 1
ATOM 778 C C . SER A 1 93 ? 16.310 8.952 -24.802 1.00 55.75 93 SER A C 1
ATOM 780 O O . SER A 1 93 ? 15.919 8.443 -25.849 1.00 55.75 93 SER A O 1
ATOM 782 N N . ILE A 1 94 ? 17.606 9.209 -24.594 1.00 54.91 94 ILE A N 1
ATOM 783 C CA . ILE A 1 94 ? 18.636 9.266 -25.653 1.00 54.91 94 ILE A CA 1
ATOM 784 C C . ILE A 1 94 ? 18.925 7.902 -26.309 1.00 54.91 94 ILE A C 1
ATOM 786 O O . ILE A 1 94 ? 19.583 7.834 -27.339 1.00 54.91 94 ILE A O 1
ATOM 790 N N . VAL A 1 95 ? 18.397 6.799 -25.782 1.00 55.66 95 VAL A N 1
ATOM 791 C CA . VAL A 1 95 ? 18.690 5.457 -26.303 1.00 55.66 95 VAL A CA 1
ATOM 792 C C . VAL A 1 95 ? 17.561 4.914 -27.183 1.00 55.66 95 VAL A C 1
ATOM 794 O O . VAL A 1 95 ? 17.392 3.712 -27.264 1.00 55.66 95 VAL A O 1
ATOM 797 N N . VAL A 1 96 ? 16.764 5.739 -27.871 1.00 56.19 96 VAL A N 1
ATOM 798 C CA . VAL A 1 96 ? 16.046 5.202 -29.044 1.00 56.19 96 VAL A CA 1
ATOM 799 C C . VAL A 1 96 ? 17.131 4.779 -30.036 1.00 56.19 96 VAL A C 1
ATOM 801 O O . VAL A 1 96 ? 17.850 5.658 -30.515 1.00 56.19 96 VAL A O 1
ATOM 804 N N . PRO A 1 97 ? 17.307 3.484 -30.359 1.00 54.03 97 PRO A N 1
ATOM 805 C CA . PRO A 1 97 ? 18.121 3.151 -31.503 1.00 54.03 97 PRO A CA 1
ATOM 806 C C . PRO A 1 97 ? 17.313 3.664 -32.686 1.00 54.03 97 PRO A C 1
ATOM 808 O O . PRO A 1 97 ? 16.259 3.119 -33.022 1.00 54.03 97 PRO A O 1
ATOM 811 N N . THR A 1 98 ? 17.762 4.762 -33.279 1.00 49.97 98 THR A N 1
ATOM 812 C CA . THR A 1 98 ? 17.337 5.160 -34.609 1.00 49.97 98 THR A CA 1
ATOM 813 C C . THR A 1 98 ? 17.799 4.055 -35.552 1.00 49.97 98 THR A C 1
ATOM 81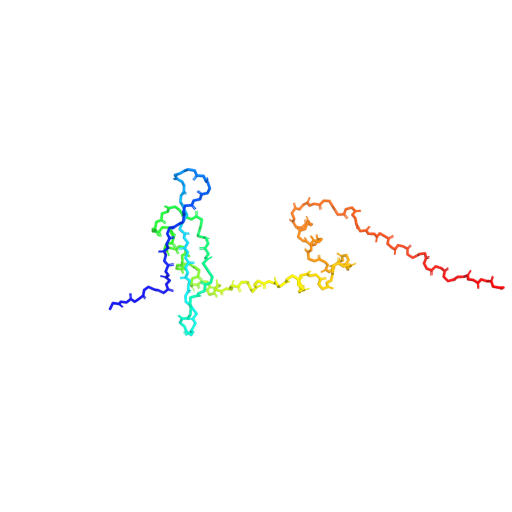5 O O . THR A 1 98 ? 18.842 4.140 -36.190 1.00 49.97 98 THR A O 1
ATOM 818 N N . TYR A 1 99 ? 17.021 2.975 -35.642 1.00 49.41 99 TYR A N 1
ATOM 819 C CA . TYR A 1 99 ? 17.064 2.069 -36.778 1.00 49.41 99 TYR A CA 1
ATOM 820 C C . TYR A 1 99 ? 16.466 2.815 -37.970 1.00 49.41 99 TYR A C 1
ATOM 822 O O . TYR A 1 99 ? 15.395 2.496 -38.479 1.00 49.41 99 TYR A O 1
ATOM 830 N N . SER A 1 100 ? 17.188 3.836 -38.425 1.00 42.09 100 SER A N 1
ATOM 831 C CA . SER A 1 100 ? 17.148 4.251 -39.810 1.00 42.09 100 SER A CA 1
ATOM 832 C C . SER A 1 100 ? 17.755 3.100 -40.600 1.00 42.09 100 SER A C 1
ATOM 834 O O . SER A 1 100 ? 18.967 2.988 -40.733 1.00 42.09 100 SER A O 1
ATOM 836 N N . PHE A 1 101 ? 16.897 2.172 -41.015 1.00 42.94 101 PHE A N 1
ATOM 837 C CA . PHE A 1 101 ? 16.842 1.729 -42.402 1.00 42.94 101 PHE A CA 1
ATOM 838 C C . PHE A 1 101 ? 18.208 1.685 -43.124 1.00 42.94 101 PHE A C 1
ATOM 840 O O . PHE A 1 101 ? 18.469 2.462 -44.034 1.00 42.94 101 PHE A O 1
ATOM 847 N N . LEU A 1 102 ? 19.088 0.764 -42.727 1.00 41.62 102 LEU A N 1
ATOM 848 C CA . LEU A 1 102 ? 20.187 0.283 -43.576 1.00 41.62 102 LEU A CA 1
ATOM 849 C C . LEU A 1 102 ? 20.069 -1.228 -43.797 1.00 41.62 102 LEU A C 1
ATOM 851 O O . LEU A 1 102 ? 21.055 -1.942 -43.921 1.00 41.62 102 LEU A O 1
ATOM 855 N N . ALA A 1 103 ? 18.832 -1.712 -43.911 1.00 43.69 103 ALA A N 1
ATOM 856 C CA . ALA A 1 103 ? 18.542 -2.912 -44.683 1.00 43.69 103 ALA A CA 1
ATOM 857 C C . ALA A 1 103 ? 18.327 -2.502 -46.152 1.00 43.69 103 ALA A C 1
ATOM 859 O O . ALA A 1 103 ? 17.277 -2.764 -46.732 1.00 43.69 103 ALA A O 1
ATOM 860 N N . ASN A 1 104 ? 19.312 -1.821 -46.752 1.00 42.72 104 ASN A N 1
ATOM 861 C CA . ASN A 1 104 ? 19.385 -1.743 -48.206 1.00 42.72 104 ASN A CA 1
ATOM 862 C C . ASN A 1 104 ? 19.862 -3.106 -48.697 1.00 42.72 104 ASN A C 1
ATOM 864 O O . ASN A 1 104 ? 21.050 -3.386 -48.834 1.00 42.72 104 ASN A O 1
ATOM 868 N N . PHE A 1 105 ? 18.870 -3.958 -48.921 1.00 48.84 105 PHE A N 1
ATOM 869 C CA . PHE A 1 105 ? 18.867 -4.953 -49.974 1.00 48.84 105 PHE A CA 1
ATOM 870 C C . PHE A 1 105 ? 19.419 -4.310 -51.258 1.00 48.84 105 PHE A C 1
ATOM 872 O O . PHE A 1 105 ? 18.717 -3.575 -51.942 1.00 48.84 105 PHE A O 1
ATOM 879 N N . SER A 1 106 ? 20.693 -4.538 -51.562 1.00 42.44 106 SER A N 1
ATOM 880 C CA . SER A 1 106 ? 21.232 -4.378 -52.913 1.00 42.44 106 SER A CA 1
ATOM 881 C C . SER A 1 106 ? 22.527 -5.178 -53.039 1.00 42.44 106 SER A C 1
ATOM 883 O O . SER A 1 106 ? 23.615 -4.626 -53.186 1.00 42.44 106 SER A O 1
ATOM 885 N N . LEU A 1 107 ? 22.399 -6.506 -52.998 1.00 43.34 107 LEU A N 1
ATOM 886 C CA . LEU A 1 107 ? 23.308 -7.363 -53.754 1.00 43.34 107 LEU A CA 1
ATOM 887 C C . LEU A 1 107 ? 22.926 -7.204 -55.231 1.00 43.34 107 LEU A C 1
ATOM 889 O O . LEU A 1 107 ? 22.083 -7.937 -55.743 1.00 43.34 107 LEU A O 1
ATOM 893 N N . HIS A 1 108 ? 23.500 -6.194 -55.883 1.00 42.22 108 HIS A N 1
ATOM 894 C CA . HIS A 1 108 ? 23.605 -6.189 -57.335 1.00 42.22 108 HIS A CA 1
ATOM 895 C C . HIS A 1 108 ? 24.702 -7.198 -57.704 1.00 42.22 108 HIS A C 1
ATOM 897 O O . HIS A 1 108 ? 25.875 -6.962 -57.412 1.00 42.22 108 HIS A O 1
ATOM 903 N N . ASN A 1 109 ? 24.285 -8.337 -58.265 1.00 41.34 109 ASN A N 1
ATOM 904 C CA . ASN A 1 109 ? 25.073 -9.054 -59.273 1.00 41.34 109 ASN A CA 1
ATOM 905 C C . ASN A 1 109 ? 25.027 -8.263 -60.582 1.00 41.34 109 ASN A C 1
ATOM 907 O O . ASN A 1 109 ? 23.969 -7.632 -60.834 1.00 41.34 109 ASN A O 1
#

Sequence (109 aa):
MTHKPFHLYKRSTTRKNKFIYYVQFYDEDGNRLTARSTGQNSKAAAETWAYEQLKKGVIVTEKNITFGKYAENWWEWNKCQYVKGKLERGGDSIVVPTYSFLANFSLHN

Foldseek 3Di:
DDDDQKDKDWDDDPDPPAIWIWIWGADPVRDTDDIDTPRDRDPVSSVVSVVVCVVVVPPPPPDPQDPCNQCVCCVPCVPRPVNVVCVVVVHDPPPPPPPPDPPPPDPDD

Secondary structure (DSSP, 8-state):
----SEEEEEEE-SSTT-EEEEEEEB-TTSPBPPPEE---SSHHHHHHHHHHHHHHT---------HHHHHTTTT-TTT-HHHHHHHHTT---TT---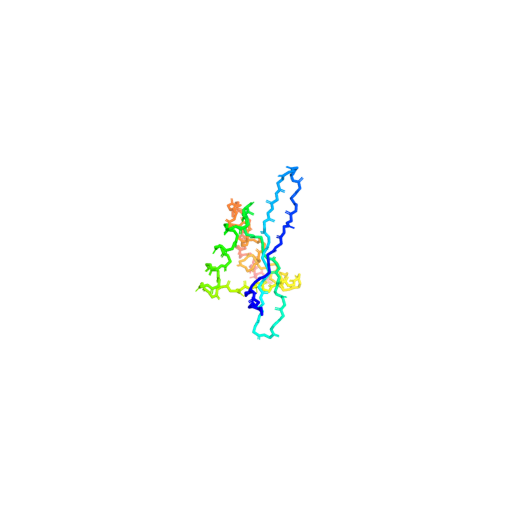-----------

Radius of gyration: 23.22 Å; chains: 1; bounding box: 44×26×77 Å

pLDDT: mean 77.38, std 16.06, range [40.72, 93.0]

Organism: NCBI:txid412755